Protein AF-0000000083628596 (afdb_homodimer)

Solvent-accessible surface area (backbone atoms only — not comparable to full-atom values): 8180 Å² total; per-residue (Å²): 128,84,69,84,72,79,68,70,51,38,61,58,27,46,53,51,16,51,52,28,46,76,68,72,32,33,68,65,14,30,52,26,14,51,48,16,26,70,67,34,77,81,44,42,64,26,27,50,46,32,18,54,23,30,41,72,69,66,38,51,69,60,13,53,52,35,39,50,53,23,51,51,48,53,52,51,57,72,71,98,124,86,65,86,70,79,67,71,52,39,61,58,29,46,53,51,16,50,52,27,45,77,68,71,33,31,68,64,12,30,52,25,15,51,49,16,25,70,66,35,77,81,43,43,63,26,28,50,47,34,18,53,24,30,42,74,70,66,38,52,67,61,13,52,53,36,38,50,52,21,50,51,48,53,51,52,56,72,72,99

Foldseek 3Di:
DPPPPPLPALVVLQVVLVVCVVVLNLVSSLVSLVVSCVSPVLQLVSLQSNLVSCVSVVNNVVSVVSNVVSVVSVVVVVVD/DPPPPPLPALVVLQVVLVVCVVVLNLVSSLVSLVVSCVSPVLQLVSLQSNLVSCVSVVNNVVSVVSNVVSVVSVVVVVVD

pLDDT: mean 89.49, std 17.4, range [25.56, 98.81]

Sequence (160 aa):
FIDGGTMVSPTVYARRCLSYLMNDMPQEALEDAMQAQVVSPEWPTAFYLQATCLFSLGMENDAQETLKDGTNIEAKKHKNFIDGGTMVSPTVYARRCLSYLMNDMPQEALEDAMQAQVVSPEWPTAFYLQATCLFSLGMENDAQETLKDGTNIEAKKHKN

Secondary structure (DSSP, 8-state):
---------HHHHHHHHHHHHHTT-HHHHHHHHHHHHHH-TT-HHHHHHHHHHHHHTT-HHHHHHHHHHHHHHHHHHHH-/---------HHHHHHHHHHHHHTT-HHHHHHHHHHHHHH-TT-HHHHHHHHHHHHHTT-HHHHHHHHHHHHHHHHHHHH-

Nearest PDB structures (foldseek):
  3vtx-assembly2_B  TM=9.089E-01  e=9.566E-03  Candidatus Magnetobacterium bavaricum
  3vty-assembly4_D  TM=8.975E-01  e=1.131E-02  Candidatus Magnetobacterium bavaricum
  3esk-assembly1_A  TM=9.505E-01  e=3.444E-02  Homo sapiens
  6vfj-assembly1_B  TM=9.048E-01  e=2.332E-02  synthetic construct
  5fzr-assembly1_B  TM=9.175E-01  e=3.849E-02  synthetic construct

Radius of gyration: 15.54 Å; Cα contacts (8 Å, |Δi|>4): 219; chains: 2; bounding box: 47×45×38 Å

InterPro domains:
  IPR011990 Tetratricopeptide-like helical domain superfamily [G3DSA:1.25.40.10] (7-80)
  IPR011990 Tetratricopeptide-like helical domain superfamily [SSF48452] (10-73)
  IPR045845 Serine/threonine-protein kinase BSK [PTHR45863] (1-79)
  IPR058209 Serine/threonine-protein kinase BSK1-like, TPR repeats [PF25575] (1-51)

Organism: NCBI:txid97028

Structure (mmCIF, N/CA/C/O backbone):
data_AF-0000000083628596-model_v1
#
loop_
_entity.id
_entity.type
_entity.pdbx_description
1 polymer 'Putative serine/threonine-protein kinase'
#
loop_
_atom_site.group_PDB
_atom_site.id
_atom_site.type_symbol
_atom_site.label_atom_id
_atom_site.label_alt_id
_atom_site.label_comp_id
_atom_site.label_asym_id
_atom_site.label_entity_id
_atom_site.label_seq_id
_atom_site.pdbx_PDB_ins_code
_atom_site.Cartn_x
_atom_site.Cartn_y
_atom_site.Cartn_z
_atom_site.occupancy
_atom_site.B_iso_or_equiv
_atom_site.auth_seq_id
_atom_site.auth_comp_id
_atom_site.auth_asym_id
_atom_site.auth_atom_id
_atom_site.pdbx_PDB_model_num
ATOM 1 N N . PHE A 1 1 ? 23.203 29.125 0.216 1 25.92 1 PHE A N 1
ATOM 2 C CA . PHE A 1 1 ? 22.625 28.859 -1.098 1 25.92 1 PHE A CA 1
ATOM 3 C C . PHE A 1 1 ? 22.266 27.375 -1.233 1 25.92 1 PHE A C 1
ATOM 5 O O . PHE A 1 1 ? 22.703 26.719 -2.178 1 25.92 1 PHE A O 1
ATOM 12 N N . ILE A 1 2 ? 22.484 26.484 -0.198 1 35.72 2 ILE A N 1
ATOM 13 C CA . ILE A 1 2 ? 22.453 25.031 -0.047 1 35.72 2 ILE A CA 1
ATOM 14 C C . ILE A 1 2 ? 21.359 24.438 -0.93 1 35.72 2 ILE A C 1
ATOM 16 O O . ILE A 1 2 ? 20.203 24.891 -0.874 1 35.72 2 ILE A O 1
ATOM 20 N N . ASP A 1 3 ? 21.453 24.328 -2.209 1 35.88 3 ASP A N 1
ATOM 21 C CA . ASP A 1 3 ? 20.719 24.094 -3.449 1 35.88 3 ASP A CA 1
ATOM 22 C C . ASP A 1 3 ? 19.547 23.125 -3.23 1 35.88 3 ASP A C 1
ATOM 24 O O . ASP A 1 3 ? 19.719 22.094 -2.586 1 35.88 3 ASP A O 1
ATOM 28 N N . GLY A 1 4 ? 18.312 23.359 -2.957 1 37.75 4 GLY A N 1
ATOM 29 C CA . GLY A 1 4 ? 17.141 22.938 -2.215 1 37.75 4 GLY A CA 1
ATOM 30 C C . GLY A 1 4 ? 16.797 21.469 -2.447 1 37.75 4 GLY A C 1
ATOM 31 O O . GLY A 1 4 ? 16.203 21.125 -3.469 1 37.75 4 GLY A O 1
ATOM 32 N N . GLY A 1 5 ? 17.625 20.312 -2.344 1 42.69 5 GLY A N 1
ATOM 33 C CA . GLY A 1 5 ? 17.906 18.922 -2.619 1 42.69 5 GLY A CA 1
ATOM 34 C C . GLY A 1 5 ? 16.656 18.062 -2.699 1 42.69 5 GLY A C 1
ATOM 35 O O . GLY A 1 5 ? 15.891 17.969 -1.736 1 42.69 5 GLY A O 1
ATOM 36 N N . THR A 1 6 ? 15.867 18 -3.756 1 51.66 6 THR A N 1
ATOM 37 C CA . THR A 1 6 ? 14.578 17.438 -4.105 1 51.66 6 THR A CA 1
ATOM 38 C C . THR A 1 6 ? 14.359 16.094 -3.398 1 51.66 6 THR A C 1
ATOM 40 O O . THR A 1 6 ? 14.961 15.086 -3.77 1 51.66 6 THR A O 1
ATOM 43 N N . MET A 1 7 ? 14.5 16.016 -2.129 1 64.31 7 MET A N 1
ATOM 44 C CA . MET A 1 7 ? 14.242 14.797 -1.363 1 64.31 7 MET A CA 1
ATOM 45 C C . MET A 1 7 ? 13.109 13.984 -1.99 1 64.31 7 MET A C 1
ATOM 47 O O . MET A 1 7 ? 12.039 14.523 -2.258 1 64.31 7 MET A O 1
ATOM 51 N N . VAL A 1 8 ? 13.586 12.992 -2.66 1 80.5 8 VAL A N 1
ATOM 52 C CA . VAL A 1 8 ? 12.648 12.078 -3.312 1 80.5 8 VAL A CA 1
ATOM 53 C C . VAL A 1 8 ? 11.516 11.727 -2.35 1 80.5 8 VAL A C 1
ATOM 55 O O . VAL A 1 8 ? 11.766 11.273 -1.229 1 80.5 8 VAL A O 1
ATOM 58 N N . SER A 1 9 ? 10.383 12.328 -2.627 1 90.69 9 SER A N 1
ATOM 59 C CA . SER A 1 9 ? 9.188 11.977 -1.858 1 90.69 9 SER A CA 1
ATOM 60 C C . SER A 1 9 ? 9.039 10.469 -1.729 1 90.69 9 SER A C 1
ATOM 62 O O . SER A 1 9 ? 9.359 9.719 -2.66 1 90.69 9 SER A O 1
ATOM 64 N N . PRO A 1 10 ? 8.695 10.008 -0.546 1 95.19 10 PRO A N 1
ATOM 65 C CA . PRO A 1 10 ? 8.469 8.57 -0.421 1 95.19 10 PRO A CA 1
ATOM 66 C C . PRO A 1 10 ? 7.449 8.039 -1.43 1 95.19 10 PRO A C 1
ATOM 68 O O . PRO A 1 10 ? 7.492 6.871 -1.808 1 95.19 10 PRO A O 1
ATOM 71 N N . THR A 1 11 ? 6.691 8.992 -1.912 1 94.62 11 THR A N 1
ATOM 72 C CA . THR A 1 11 ? 5.648 8.562 -2.838 1 94.62 11 THR A CA 1
ATOM 73 C C . THR A 1 11 ? 6.25 8.141 -4.176 1 94.62 11 THR A C 1
ATOM 75 O O . THR A 1 11 ? 5.676 7.32 -4.891 1 94.62 11 THR A O 1
ATOM 78 N N . VAL A 1 12 ? 7.301 8.656 -4.512 1 93.75 12 VAL A N 1
ATOM 79 C CA . VAL A 1 12 ? 7.977 8.266 -5.742 1 93.75 12 VAL A CA 1
ATOM 80 C C . VAL A 1 12 ? 8.43 6.812 -5.645 1 93.75 12 VAL A C 1
ATOM 82 O O . VAL A 1 12 ? 8.211 6.023 -6.562 1 93.75 12 VAL A O 1
ATOM 85 N N . TYR A 1 13 ? 9 6.473 -4.586 1 96.81 13 TYR A N 1
ATOM 86 C CA . TYR A 1 13 ? 9.422 5.094 -4.344 1 96.81 13 TYR A CA 1
ATOM 87 C C . TYR A 1 13 ? 8.211 4.168 -4.262 1 96.81 13 TYR A C 1
ATOM 89 O O . TYR A 1 13 ? 8.258 3.039 -4.758 1 96.81 13 TYR A O 1
ATOM 97 N N . ALA A 1 14 ? 7.129 4.648 -3.656 1 97.19 14 ALA A N 1
ATOM 98 C CA . ALA A 1 14 ? 5.922 3.84 -3.52 1 97.19 14 ALA A CA 1
ATOM 99 C C . ALA A 1 14 ? 5.332 3.496 -4.887 1 97.19 14 ALA A C 1
ATOM 101 O O . ALA A 1 14 ? 4.973 2.346 -5.141 1 97.19 14 ALA A O 1
ATOM 102 N N . ARG A 1 15 ? 5.246 4.449 -5.734 1 95.31 15 ARG A N 1
ATOM 103 C CA . ARG A 1 15 ? 4.68 4.227 -7.059 1 95.31 15 ARG A CA 1
ATOM 104 C C . ARG A 1 15 ? 5.551 3.27 -7.871 1 95.31 15 ARG A C 1
ATOM 106 O O . ARG A 1 15 ? 5.035 2.377 -8.547 1 95.31 15 ARG A O 1
ATOM 113 N N . ARG A 1 16 ? 6.785 3.49 -7.785 1 97 16 ARG A N 1
ATOM 114 C CA . ARG A 1 16 ? 7.672 2.594 -8.516 1 97 16 ARG A CA 1
ATOM 115 C C . ARG A 1 16 ? 7.645 1.189 -7.922 1 97 16 ARG A C 1
ATOM 117 O O . ARG A 1 16 ? 7.707 0.198 -8.648 1 97 16 ARG A O 1
ATOM 124 N N . CYS A 1 17 ? 7.59 1.042 -6.648 1 98.44 17 CYS A N 1
ATOM 125 C CA . CYS A 1 17 ? 7.41 -0.247 -5.992 1 98.44 17 CYS A CA 1
ATOM 126 C C . CYS A 1 17 ? 6.215 -0.994 -6.574 1 98.44 17 CYS A C 1
ATOM 128 O O . CYS A 1 17 ? 6.332 -2.156 -6.961 1 98.44 17 CYS A O 1
ATOM 130 N N . LEU A 1 18 ? 5.109 -0.327 -6.711 1 98.12 18 LEU A N 1
ATOM 131 C CA . LEU A 1 18 ? 3.883 -0.958 -7.188 1 98.12 18 LEU A CA 1
ATOM 132 C C . LEU A 1 18 ? 3.994 -1.321 -8.664 1 98.12 18 LEU A C 1
ATOM 134 O O . LEU A 1 18 ? 3.482 -2.357 -9.094 1 98.12 18 LEU A O 1
ATOM 138 N N . SER A 1 19 ? 4.641 -0.471 -9.383 1 97.06 19 SER A N 1
ATOM 139 C CA . SER A 1 19 ? 4.875 -0.81 -10.781 1 97.06 19 SER A CA 1
ATOM 140 C C . SER A 1 19 ? 5.688 -2.096 -10.906 1 97.06 19 SER A C 1
ATOM 142 O O . SER A 1 19 ? 5.363 -2.959 -11.727 1 97.06 19 SER A O 1
ATOM 144 N N . TYR A 1 20 ? 6.746 -2.262 -10.156 1 98.12 20 TYR A N 1
ATOM 145 C CA . TYR A 1 20 ? 7.539 -3.486 -10.148 1 98.12 20 TYR A CA 1
ATOM 146 C C . TYR A 1 20 ? 6.684 -4.688 -9.766 1 98.12 20 TYR A C 1
ATOM 148 O O . TYR A 1 20 ? 6.781 -5.75 -10.391 1 98.12 20 TYR A O 1
ATOM 156 N N . LEU A 1 21 ? 5.832 -4.523 -8.711 1 97.5 21 LEU A N 1
ATOM 157 C CA . LEU A 1 21 ? 4.953 -5.609 -8.289 1 97.5 21 LEU A CA 1
ATOM 158 C C . LEU A 1 21 ? 4.047 -6.051 -9.43 1 97.5 21 LEU A C 1
ATOM 160 O O . LEU A 1 21 ? 3.895 -7.25 -9.688 1 97.5 21 LEU A O 1
ATOM 164 N N . MET A 1 22 ? 3.506 -5.133 -10.133 1 95.38 22 MET A N 1
ATOM 165 C CA . MET A 1 22 ? 2.57 -5.43 -11.211 1 95.38 22 MET A CA 1
ATOM 166 C C . MET A 1 22 ? 3.285 -6.078 -12.391 1 95.38 22 MET A C 1
ATOM 168 O O . MET A 1 22 ? 2.648 -6.695 -13.242 1 95.38 22 MET A O 1
ATOM 172 N N . ASN A 1 23 ? 4.586 -5.895 -12.453 1 95.56 23 ASN A N 1
ATOM 173 C CA . ASN A 1 23 ? 5.387 -6.52 -13.5 1 95.56 23 ASN A CA 1
ATOM 174 C C . ASN A 1 23 ? 6.086 -7.777 -12.992 1 95.56 23 ASN A C 1
ATOM 176 O O . ASN A 1 23 ? 7.043 -8.25 -13.617 1 95.56 23 ASN A O 1
ATOM 180 N N . ASP A 1 24 ? 5.734 -8.18 -11.828 1 96.25 24 ASP A N 1
ATOM 181 C CA . ASP A 1 24 ? 6.219 -9.422 -11.234 1 96.25 24 ASP A CA 1
ATOM 182 C C . ASP A 1 24 ? 7.703 -9.328 -10.891 1 96.25 24 ASP A C 1
ATOM 184 O O . ASP A 1 24 ? 8.469 -10.25 -11.172 1 96.25 24 ASP A O 1
ATOM 188 N N . MET A 1 25 ? 8.094 -8.258 -10.492 1 98.06 25 MET A N 1
ATOM 189 C CA . MET A 1 25 ? 9.445 -7.988 -10.016 1 98.06 25 MET A CA 1
ATOM 190 C C . MET A 1 25 ? 9.445 -7.602 -8.547 1 98.06 25 MET A C 1
ATOM 192 O O . MET A 1 25 ? 9.852 -6.496 -8.188 1 98.06 25 MET A O 1
ATOM 196 N N . PRO A 1 26 ? 9.102 -8.5 -7.66 1 98.19 26 PRO A N 1
ATOM 197 C CA . PRO A 1 26 ? 8.883 -8.18 -6.25 1 98.19 26 PRO A CA 1
ATOM 198 C C . PRO A 1 26 ? 10.172 -7.84 -5.512 1 98.19 26 PRO A C 1
ATOM 200 O O . PRO A 1 26 ? 10.156 -7.086 -4.535 1 98.19 26 PRO A O 1
ATOM 203 N N . GLN A 1 27 ? 11.289 -8.312 -5.938 1 98.75 27 GLN A N 1
ATOM 204 C CA . GLN A 1 27 ? 12.539 -7.961 -5.277 1 98.75 27 GLN A CA 1
ATOM 205 C C . GLN A 1 27 ? 12.875 -6.484 -5.469 1 98.75 27 GLN A C 1
ATOM 207 O O . GLN A 1 27 ? 13.242 -5.797 -4.516 1 98.75 27 GLN A O 1
ATOM 212 N N . GLU A 1 28 ? 12.789 -6.031 -6.656 1 98.81 28 GLU A N 1
ATOM 213 C CA . GLU A 1 28 ? 12.977 -4.609 -6.926 1 98.81 28 GLU A CA 1
ATOM 214 C C . GLU A 1 28 ? 11.945 -3.764 -6.191 1 98.81 28 GLU A C 1
ATOM 216 O O . GLU A 1 28 ? 12.258 -2.689 -5.68 1 98.81 28 GLU A O 1
ATOM 221 N N . ALA A 1 29 ? 10.742 -4.277 -6.191 1 98.81 29 ALA A N 1
ATOM 222 C CA . ALA A 1 29 ? 9.68 -3.594 -5.473 1 98.81 29 ALA A CA 1
ATOM 223 C C . ALA A 1 29 ? 10.023 -3.432 -3.994 1 98.81 29 ALA A C 1
ATOM 225 O O . ALA A 1 29 ? 9.875 -2.348 -3.428 1 98.81 29 ALA A O 1
ATOM 226 N N . LEU A 1 30 ? 10.562 -4.484 -3.418 1 98.81 30 LEU A N 1
ATOM 227 C CA . LEU A 1 30 ? 10.938 -4.465 -2.008 1 98.81 30 LEU A CA 1
ATOM 228 C C . LEU A 1 30 ? 12.023 -3.422 -1.749 1 98.81 30 LEU A C 1
ATOM 230 O O . LEU A 1 30 ? 11.984 -2.719 -0.736 1 98.81 30 LEU A O 1
ATOM 234 N N . GLU A 1 31 ? 12.93 -3.32 -2.574 1 98.75 31 GLU A N 1
ATOM 235 C CA . GLU A 1 31 ? 13.984 -2.326 -2.438 1 98.75 31 GLU A CA 1
ATOM 236 C C . GLU A 1 31 ? 13.414 -0.911 -2.42 1 98.75 31 GLU A C 1
ATOM 238 O O . GLU A 1 31 ? 13.812 -0.084 -1.599 1 98.75 31 GLU A O 1
ATOM 243 N N . ASP A 1 32 ? 12.492 -0.642 -3.293 1 98.75 32 ASP A N 1
ATOM 244 C CA . ASP A 1 32 ? 11.867 0.676 -3.338 1 98.75 32 ASP A CA 1
ATOM 245 C C . ASP A 1 32 ? 11.039 0.938 -2.078 1 98.75 32 ASP A C 1
ATOM 247 O O . ASP A 1 32 ? 11.023 2.057 -1.562 1 98.75 32 ASP A O 1
ATOM 251 N N . ALA A 1 33 ? 10.32 -0.072 -1.604 1 98.69 33 ALA A N 1
ATOM 252 C CA . ALA A 1 33 ? 9.555 0.086 -0.369 1 98.69 33 ALA A CA 1
ATOM 253 C C . ALA A 1 33 ? 10.469 0.427 0.804 1 98.69 33 ALA A C 1
ATOM 255 O O . ALA A 1 33 ? 10.125 1.26 1.646 1 98.69 33 ALA A O 1
ATOM 256 N N . MET A 1 34 ? 11.609 -0.191 0.817 1 98.62 34 MET A N 1
ATOM 257 C CA . MET A 1 34 ? 12.586 0.087 1.869 1 98.62 34 MET A CA 1
ATOM 258 C C . MET A 1 34 ? 13.133 1.504 1.74 1 98.62 34 MET A C 1
ATOM 260 O O . MET A 1 34 ? 13.336 2.189 2.744 1 98.62 34 MET A O 1
ATOM 264 N N . GLN A 1 35 ? 13.359 1.923 0.546 1 98.19 35 GLN A N 1
ATOM 265 C CA . GLN A 1 35 ? 13.82 3.293 0.341 1 98.19 35 GLN A CA 1
ATOM 266 C C . GLN A 1 35 ? 12.773 4.301 0.803 1 98.19 35 GLN A C 1
ATOM 268 O O . GLN A 1 35 ? 13.109 5.34 1.372 1 98.19 35 GLN A O 1
ATOM 273 N N . ALA A 1 36 ? 11.484 4.039 0.516 1 97.94 36 ALA A N 1
ATOM 274 C CA . ALA A 1 36 ? 10.414 4.902 0.994 1 97.94 36 ALA A CA 1
ATOM 275 C C . ALA A 1 36 ? 10.461 5.055 2.512 1 97.94 36 ALA A C 1
ATOM 277 O O . ALA A 1 36 ? 10.266 6.148 3.041 1 97.94 36 ALA A O 1
ATOM 278 N N . GLN A 1 37 ? 10.766 3.953 3.203 1 97.62 37 GLN A N 1
ATOM 279 C CA . GLN A 1 37 ? 10.867 3.977 4.66 1 97.62 37 GLN A CA 1
ATOM 280 C C . GLN A 1 37 ? 12.047 4.836 5.113 1 97.62 37 GLN A C 1
ATOM 282 O O . GLN A 1 37 ? 11.961 5.527 6.129 1 97.62 37 GLN A O 1
ATOM 287 N N . VAL A 1 38 ? 13.125 4.703 4.402 1 97.19 38 VAL A N 1
ATOM 288 C CA . VAL A 1 38 ? 14.32 5.484 4.727 1 97.19 38 VAL A CA 1
ATOM 289 C C . VAL A 1 38 ? 14 6.977 4.625 1 97.19 38 VAL A C 1
ATOM 291 O O . VAL A 1 38 ? 14.383 7.758 5.496 1 97.19 38 VAL A O 1
ATOM 294 N N . VAL A 1 39 ? 13.281 7.34 3.611 1 95.75 39 VAL A N 1
ATOM 295 C CA . VAL A 1 39 ? 12.938 8.734 3.348 1 95.75 39 VAL A CA 1
ATOM 296 C C . VAL A 1 39 ? 11.938 9.219 4.391 1 95.75 39 VAL A C 1
ATOM 298 O O . VAL A 1 39 ? 11.992 10.375 4.824 1 95.75 39 VAL A O 1
ATOM 301 N N . SER A 1 40 ? 11.031 8.344 4.781 1 95.12 40 SER A N 1
ATOM 302 C CA . SER A 1 40 ? 10 8.672 5.766 1 95.12 40 SER A CA 1
ATOM 303 C C . SER A 1 40 ? 9.805 7.531 6.758 1 95.12 40 SER A C 1
ATOM 305 O O . SER A 1 40 ? 8.891 6.719 6.605 1 95.12 40 SER A O 1
ATOM 307 N N . PRO A 1 41 ? 10.539 7.539 7.801 1 95.06 41 PRO A N 1
ATOM 308 C CA . PRO A 1 41 ? 10.555 6.406 8.727 1 95.06 41 PRO A CA 1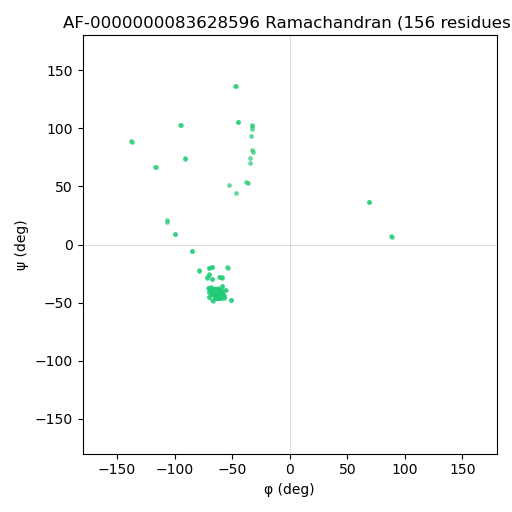
ATOM 309 C C . PRO A 1 41 ? 9.234 6.227 9.469 1 95.06 41 PRO A C 1
ATOM 311 O O . PRO A 1 41 ? 8.945 5.137 9.969 1 95.06 41 PRO A O 1
ATOM 314 N N . GLU A 1 42 ? 8.367 7.27 9.539 1 93.25 42 GLU A N 1
ATOM 315 C CA . GLU A 1 42 ? 7.109 7.168 10.266 1 93.25 42 GLU A CA 1
ATOM 316 C C . GLU A 1 42 ? 5.922 7.074 9.312 1 93.25 42 GLU A C 1
ATOM 318 O O . GLU A 1 42 ? 4.789 7.367 9.695 1 93.25 42 GLU A O 1
ATOM 323 N N . TRP A 1 43 ? 6.098 6.699 8.109 1 94.5 43 TRP A N 1
ATOM 324 C CA . TRP A 1 43 ? 5.047 6.531 7.109 1 94.5 43 TRP A CA 1
ATOM 325 C C . TRP A 1 43 ? 4.586 5.082 7.039 1 94.5 43 TRP A C 1
ATOM 327 O O . TRP A 1 43 ? 5.258 4.238 6.438 1 94.5 43 TRP A O 1
ATOM 337 N N . PRO A 1 44 ? 3.471 4.75 7.59 1 95.69 44 PRO A N 1
ATOM 338 C CA . PRO A 1 44 ? 3.037 3.352 7.664 1 95.69 44 PRO A CA 1
ATOM 339 C C . PRO A 1 44 ? 2.912 2.699 6.289 1 95.69 44 PRO A C 1
ATOM 341 O O . PRO A 1 44 ? 3.119 1.491 6.152 1 95.69 44 PRO A O 1
ATOM 344 N N . THR A 1 45 ? 2.629 3.512 5.316 1 96.62 45 THR A N 1
ATOM 345 C CA . THR A 1 45 ? 2.459 2.977 3.973 1 96.62 45 THR A CA 1
ATOM 346 C C . THR A 1 45 ? 3.725 2.26 3.512 1 96.62 45 THR A C 1
ATOM 348 O O . THR A 1 45 ? 3.652 1.256 2.799 1 96.62 45 THR A O 1
ATOM 351 N N . ALA A 1 46 ? 4.848 2.748 3.881 1 98.12 46 ALA A N 1
ATOM 352 C CA . ALA A 1 46 ? 6.094 2.078 3.518 1 98.12 46 ALA A CA 1
ATOM 353 C C . ALA A 1 46 ? 6.121 0.648 4.051 1 98.12 46 ALA A C 1
ATOM 355 O O . ALA A 1 46 ? 6.551 -0.271 3.348 1 98.12 46 ALA A O 1
ATOM 356 N N . PHE A 1 47 ? 5.66 0.409 5.207 1 97.94 47 PHE A N 1
ATOM 357 C CA . PHE A 1 47 ? 5.602 -0.919 5.805 1 97.94 47 PHE A CA 1
ATOM 358 C C . PHE A 1 47 ? 4.562 -1.785 5.105 1 97.94 47 PHE A C 1
ATOM 360 O O . PHE A 1 47 ? 4.785 -2.977 4.883 1 97.94 47 PHE A O 1
ATOM 367 N N . TYR A 1 48 ? 3.426 -1.149 4.789 1 97.75 48 TYR A N 1
ATOM 368 C CA . TYR A 1 48 ? 2.408 -1.887 4.047 1 97.75 48 TYR A CA 1
ATOM 369 C C . TYR A 1 48 ? 2.969 -2.42 2.734 1 97.75 48 TYR A C 1
ATOM 371 O O . TYR A 1 48 ? 2.748 -3.582 2.383 1 97.75 48 TYR A O 1
ATOM 379 N N . LEU A 1 49 ? 3.672 -1.587 2.035 1 98.5 49 LEU A N 1
ATOM 380 C CA . LEU A 1 49 ? 4.258 -1.975 0.755 1 98.5 49 LEU A CA 1
ATOM 381 C C . LEU A 1 49 ? 5.32 -3.051 0.947 1 98.5 49 LEU A C 1
ATOM 383 O O . LEU A 1 49 ? 5.383 -4.012 0.177 1 98.5 49 LEU A O 1
ATOM 387 N N . GLN A 1 50 ? 6.188 -2.904 1.95 1 98.69 50 GLN A N 1
ATOM 388 C CA . GLN A 1 50 ? 7.168 -3.947 2.236 1 98.69 50 GLN A CA 1
ATOM 389 C C . GLN A 1 50 ? 6.488 -5.285 2.506 1 98.69 50 GLN A C 1
ATOM 391 O O . GLN A 1 50 ? 6.918 -6.32 1.996 1 98.69 50 GLN A O 1
ATOM 396 N N . ALA A 1 51 ? 5.457 -5.23 3.285 1 98.5 51 ALA A N 1
ATOM 397 C CA . ALA A 1 51 ? 4.738 -6.461 3.607 1 98.5 51 ALA A CA 1
ATOM 398 C C . ALA A 1 51 ? 4.188 -7.121 2.346 1 98.5 51 ALA A C 1
ATOM 400 O O . ALA A 1 51 ? 4.285 -8.336 2.182 1 98.5 51 ALA A O 1
ATOM 401 N N . THR A 1 52 ? 3.629 -6.363 1.474 1 98.06 52 THR A N 1
ATOM 402 C CA . THR A 1 52 ? 3.086 -6.871 0.219 1 98.06 52 THR A CA 1
ATOM 403 C C . THR A 1 52 ? 4.184 -7.512 -0.625 1 98.06 52 THR A C 1
ATOM 405 O O . THR A 1 52 ? 3.99 -8.594 -1.188 1 98.06 52 THR A O 1
ATOM 408 N N . CYS A 1 53 ? 5.328 -6.887 -0.724 1 98.44 53 CYS A N 1
ATOM 409 C CA . CYS A 1 53 ? 6.441 -7.41 -1.503 1 98.44 53 CYS A CA 1
ATOM 410 C C . CYS A 1 53 ? 6.949 -8.719 -0.913 1 98.44 53 CYS A C 1
ATOM 412 O O . CYS A 1 53 ? 7.191 -9.688 -1.644 1 98.44 53 CYS A O 1
ATOM 414 N N . LEU A 1 54 ? 7.129 -8.766 0.354 1 98.5 54 LEU A N 1
ATOM 415 C CA . LEU A 1 54 ? 7.59 -9.969 1.039 1 98.5 54 LEU A CA 1
ATOM 416 C C . LEU A 1 54 ? 6.621 -11.125 0.814 1 98.5 54 LEU A C 1
ATOM 418 O O . LEU A 1 54 ? 7.047 -12.258 0.566 1 98.5 54 LEU A O 1
ATOM 422 N N . PHE A 1 55 ? 5.359 -10.852 0.841 1 97.56 55 PHE A N 1
ATOM 423 C CA . PHE A 1 55 ? 4.359 -11.883 0.565 1 97.56 55 PHE A CA 1
ATOM 424 C C . PHE A 1 55 ? 4.508 -12.414 -0.856 1 97.56 55 PHE A C 1
ATOM 426 O O . PHE A 1 55 ? 4.445 -13.625 -1.082 1 97.56 55 PHE A O 1
ATOM 433 N N . SER A 1 56 ? 4.652 -11.523 -1.752 1 96.38 56 SER A N 1
ATOM 434 C CA . SER A 1 56 ? 4.812 -11.906 -3.152 1 96.38 56 SER A CA 1
ATOM 435 C C . SER A 1 56 ? 6.055 -12.766 -3.357 1 96.38 56 SER A C 1
ATOM 437 O O . SER A 1 56 ? 6.113 -13.562 -4.293 1 96.38 56 SER A O 1
ATOM 439 N N . LEU A 1 57 ? 7.043 -12.57 -2.488 1 97.69 57 LEU A N 1
ATOM 440 C CA . LEU A 1 57 ? 8.281 -13.336 -2.557 1 97.69 57 LEU A CA 1
ATOM 441 C C . LEU A 1 57 ? 8.148 -14.664 -1.829 1 97.69 57 LEU A C 1
ATOM 443 O O . LEU A 1 57 ? 9.086 -15.461 -1.801 1 97.69 57 LEU A O 1
ATOM 447 N N . GLY A 1 58 ? 6.992 -14.836 -1.173 1 96.44 58 GLY A N 1
ATOM 448 C CA . GLY A 1 58 ? 6.758 -16.078 -0.452 1 96.44 58 GLY A CA 1
ATOM 449 C C . GLY A 1 58 ? 7.273 -16.047 0.975 1 96.44 58 GLY A C 1
ATOM 450 O O . GLY A 1 58 ? 7.309 -17.078 1.65 1 96.44 58 GLY A O 1
ATOM 451 N N . MET A 1 59 ? 7.695 -14.945 1.378 1 97.56 59 MET A N 1
ATOM 452 C CA . MET A 1 59 ? 8.188 -14.758 2.738 1 97.56 59 MET A CA 1
ATOM 453 C C . MET A 1 59 ? 7.066 -14.32 3.67 1 97.56 59 MET A C 1
ATOM 455 O O . MET A 1 59 ? 7.094 -13.211 4.207 1 97.56 59 MET A O 1
ATOM 459 N N . GLU A 1 60 ? 6.207 -15.164 4.035 1 96.31 60 GL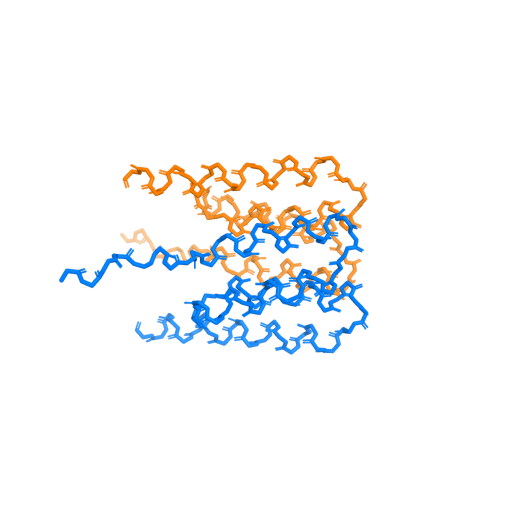U A N 1
ATOM 460 C CA . GLU A 1 60 ? 4.949 -14.867 4.715 1 96.31 60 GLU A CA 1
ATOM 461 C C . GLU A 1 60 ? 5.191 -14.391 6.145 1 96.31 60 GLU A C 1
ATOM 463 O O . GLU A 1 60 ? 4.574 -13.422 6.594 1 96.31 60 GLU A O 1
ATOM 468 N N . ASN A 1 61 ? 6.02 -15.023 6.867 1 97.31 61 ASN A N 1
ATOM 469 C CA . ASN A 1 61 ? 6.297 -14.617 8.242 1 97.31 61 ASN A CA 1
ATOM 470 C C . ASN A 1 61 ? 6.887 -13.211 8.305 1 97.31 61 ASN A C 1
ATOM 472 O O . ASN A 1 61 ? 6.477 -12.398 9.133 1 97.31 61 ASN A O 1
ATOM 476 N N . ASP A 1 62 ? 7.812 -12.977 7.473 1 98.38 62 ASP A N 1
ATOM 477 C CA . ASP A 1 62 ? 8.414 -11.648 7.414 1 98.38 62 ASP A CA 1
ATOM 478 C C . ASP A 1 62 ? 7.379 -10.594 7.047 1 98.38 62 ASP A C 1
ATOM 480 O O . ASP A 1 62 ? 7.414 -9.477 7.566 1 98.38 62 ASP A O 1
ATOM 484 N N . ALA A 1 63 ? 6.527 -10.93 6.141 1 98.12 63 ALA A N 1
ATOM 485 C CA . ALA A 1 63 ? 5.457 -10.016 5.742 1 98.12 63 ALA A CA 1
ATOM 486 C C . ALA A 1 63 ? 4.578 -9.648 6.934 1 98.12 63 ALA A C 1
ATOM 488 O O . ALA A 1 63 ? 4.273 -8.477 7.148 1 98.12 63 ALA A O 1
ATOM 489 N N . GLN A 1 64 ? 4.227 -10.656 7.703 1 96.94 64 GLN A N 1
ATOM 490 C CA . GLN A 1 64 ? 3.383 -10.43 8.875 1 96.94 64 GLN A CA 1
ATOM 491 C C . GLN A 1 64 ? 4.098 -9.562 9.906 1 96.94 64 GLN A C 1
ATOM 493 O O . GLN A 1 64 ? 3.492 -8.68 10.508 1 96.94 64 GLN A O 1
ATOM 498 N N . GLU A 1 65 ? 5.316 -9.852 10.117 1 97.69 65 GLU A N 1
ATOM 499 C CA . GLU A 1 65 ? 6.094 -9.07 11.078 1 97.69 65 GLU A CA 1
ATOM 500 C C . GLU A 1 65 ? 6.207 -7.613 10.633 1 97.69 65 GLU A C 1
ATOM 502 O O . GLU A 1 65 ? 6.074 -6.699 11.445 1 97.69 65 GLU A O 1
ATOM 507 N N . THR A 1 66 ? 6.453 -7.441 9.375 1 97.88 66 THR A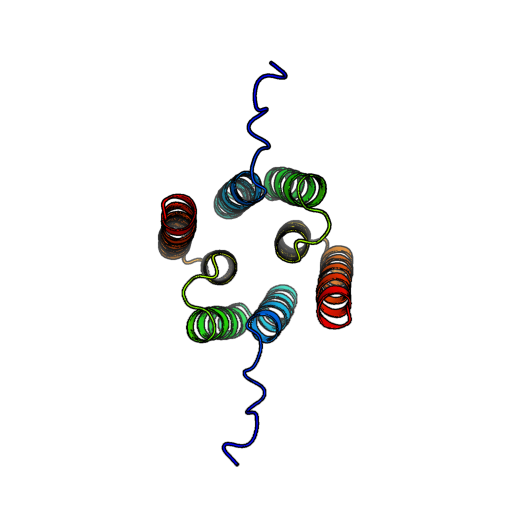 N 1
ATOM 508 C CA . THR A 1 66 ? 6.555 -6.094 8.82 1 97.88 66 THR A CA 1
ATOM 509 C C . THR A 1 66 ? 5.234 -5.344 8.984 1 97.88 66 THR A C 1
ATOM 511 O O . THR A 1 66 ? 5.227 -4.152 9.305 1 97.88 66 THR A O 1
ATOM 514 N N . LEU A 1 67 ? 4.156 -5.988 8.773 1 96.56 67 LEU A N 1
ATOM 515 C CA . LEU A 1 67 ? 2.842 -5.383 8.961 1 96.56 67 LEU A CA 1
ATOM 516 C C . LEU A 1 67 ? 2.635 -4.969 10.414 1 96.56 67 LEU A C 1
ATOM 518 O O . LEU A 1 67 ? 2.084 -3.9 10.688 1 96.56 67 LEU A O 1
ATOM 522 N N . LYS A 1 68 ? 3.051 -5.711 11.305 1 95.56 68 LYS A N 1
ATOM 523 C CA . LYS A 1 68 ? 2.973 -5.371 12.719 1 95.56 68 LYS A CA 1
ATOM 524 C C . LYS A 1 68 ? 3.775 -4.109 13.031 1 95.56 68 LYS A C 1
ATOM 526 O O . LYS A 1 68 ? 3.322 -3.248 13.781 1 95.56 68 LYS A O 1
ATOM 531 N N . ASP A 1 69 ? 4.941 -4.02 12.477 1 95.38 69 ASP A N 1
ATOM 532 C CA . ASP A 1 69 ? 5.766 -2.828 12.648 1 95.38 69 ASP A CA 1
ATOM 533 C C . ASP A 1 69 ? 5.027 -1.578 12.172 1 95.38 69 ASP A C 1
ATOM 535 O O . ASP A 1 69 ? 5.066 -0.538 12.828 1 95.38 69 ASP A O 1
ATOM 539 N N . GLY A 1 70 ? 4.383 -1.699 11.008 1 94.5 70 GLY A N 1
ATOM 540 C CA . GLY A 1 70 ? 3.602 -0.588 10.492 1 94.5 70 GLY A CA 1
ATOM 541 C C . GLY A 1 70 ? 2.473 -0.17 11.414 1 94.5 70 GLY A C 1
ATOM 542 O O . GLY A 1 70 ? 2.219 1.022 11.594 1 94.5 70 GLY A O 1
ATOM 543 N N . THR A 1 71 ? 1.871 -1.139 11.977 1 91.81 71 THR A N 1
ATOM 544 C CA . THR A 1 71 ? 0.781 -0.876 12.914 1 91.81 71 THR A CA 1
ATOM 545 C C . THR A 1 71 ? 1.295 -0.157 14.156 1 91.81 71 THR A C 1
ATOM 547 O O . THR A 1 71 ? 0.619 0.721 14.695 1 91.81 71 THR A O 1
ATOM 550 N N . ASN A 1 72 ? 2.398 -0.52 14.57 1 92 72 ASN A N 1
ATOM 551 C CA . ASN A 1 72 ? 3.01 0.1 15.742 1 92 72 ASN A CA 1
ATOM 552 C C . ASN A 1 72 ? 3.332 1.571 15.5 1 92 72 ASN A C 1
ATOM 554 O O . ASN A 1 72 ? 3.176 2.404 16.391 1 92 72 ASN A O 1
ATOM 558 N N . ILE A 1 73 ? 3.768 1.879 14.336 1 90.06 73 ILE A N 1
ATOM 559 C CA . ILE A 1 73 ? 4.09 3.256 13.977 1 90.06 73 ILE A CA 1
ATOM 560 C C . I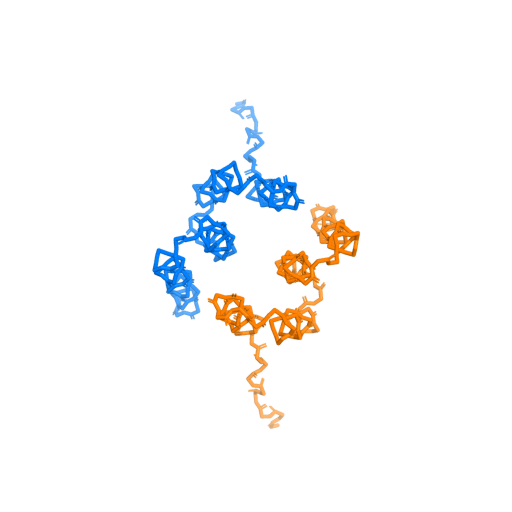LE A 1 73 ? 2.822 4.105 14 1 90.06 73 ILE A C 1
ATOM 562 O O . ILE A 1 73 ? 2.84 5.242 14.477 1 90.06 73 ILE A O 1
ATOM 566 N N . GLU A 1 74 ? 1.765 3.594 13.477 1 85.62 74 GLU A N 1
ATOM 567 C CA . GLU A 1 74 ? 0.48 4.289 13.484 1 85.62 74 GLU A CA 1
ATOM 568 C C . GLU A 1 74 ? 0.012 4.578 14.906 1 85.62 74 GLU A C 1
ATOM 570 O O . GLU A 1 74 ? -0.529 5.652 15.18 1 85.62 74 GLU A O 1
ATOM 575 N N . ALA A 1 75 ? 0.13 3.582 15.711 1 82.75 75 ALA A N 1
ATOM 576 C CA . ALA A 1 75 ? -0.308 3.705 17.094 1 82.75 75 ALA A CA 1
ATOM 577 C C . ALA A 1 75 ? 0.493 4.777 17.828 1 82.75 75 ALA A C 1
ATOM 579 O O . ALA A 1 75 ? -0.053 5.512 18.656 1 82.75 75 ALA A O 1
ATOM 580 N N . LYS A 1 76 ? 1.662 4.82 17.547 1 79.31 76 LYS A N 1
ATOM 581 C CA . LYS A 1 76 ? 2.525 5.801 18.203 1 79.31 76 LYS A CA 1
ATOM 582 C C . LYS A 1 76 ? 2.158 7.219 17.781 1 79.31 76 LYS A C 1
ATOM 584 O O . LYS A 1 76 ? 2.215 8.148 18.578 1 79.31 76 LYS A O 1
ATOM 589 N N . LYS A 1 77 ? 1.81 7.387 16.594 1 72.38 77 LYS A N 1
ATOM 590 C CA . LYS A 1 77 ? 1.434 8.711 16.109 1 72.38 77 LYS A CA 1
ATOM 591 C C . LYS A 1 77 ? 0.137 9.188 16.75 1 72.38 77 LYS A C 1
ATOM 593 O O . LYS A 1 77 ? -0.02 10.375 17.047 1 72.38 77 LYS A O 1
ATOM 598 N N . HIS A 1 78 ? -0.788 8.336 16.859 1 64.25 78 HIS A N 1
ATOM 599 C CA . HIS A 1 78 ? -2.049 8.719 17.5 1 64.25 78 HIS A CA 1
ATOM 600 C C . HIS A 1 78 ? -1.862 8.984 18.984 1 64.25 78 HIS A C 1
ATOM 602 O O . HIS A 1 78 ? -2.568 9.812 19.562 1 64.25 78 HIS A O 1
ATOM 608 N N . LYS A 1 79 ? -0.945 8.344 19.547 1 62.88 79 LYS A N 1
ATOM 609 C CA . LYS A 1 79 ? -0.75 8.539 20.984 1 62.88 79 LYS A CA 1
ATOM 610 C C . LYS A 1 79 ? 0.005 9.836 21.266 1 62.88 79 LYS A C 1
ATOM 612 O O . LYS A 1 79 ? -0.168 10.445 22.328 1 62.88 79 LYS A O 1
ATOM 617 N N . ASN A 1 80 ? 0.735 10.352 20.312 1 45.69 80 ASN A N 1
ATOM 618 C CA . ASN A 1 80 ? 1.433 11.594 20.656 1 45.69 80 ASN A CA 1
ATOM 619 C C . ASN A 1 80 ? 0.572 12.82 20.359 1 45.69 80 ASN A C 1
ATOM 621 O O . ASN A 1 80 ? -0.138 12.859 19.344 1 45.69 80 ASN A O 1
ATOM 625 N N . PHE B 1 1 ? -25.016 17.234 21.109 1 25.56 1 PHE B N 1
ATOM 626 C CA . PHE B 1 1 ? -24.547 15.977 21.688 1 25.56 1 PHE B CA 1
ATOM 627 C C . PHE B 1 1 ? -23.969 15.0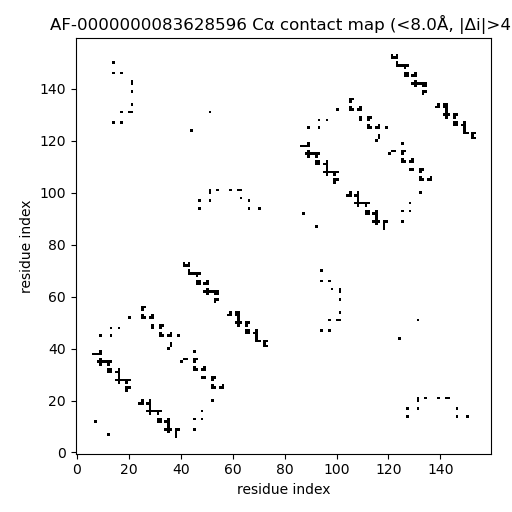78 20.594 1 25.56 1 PHE B C 1
ATOM 629 O O . PHE B 1 1 ? -23.938 13.852 20.75 1 25.56 1 PHE B O 1
ATOM 636 N N . ILE B 1 2 ? -24 15.414 19.25 1 35.75 2 ILE B N 1
ATOM 637 C CA . ILE B 1 2 ? -23.672 14.625 18.062 1 35.75 2 ILE B CA 1
ATOM 638 C C . ILE B 1 2 ? -22.516 13.688 18.391 1 35.75 2 ILE B C 1
ATOM 640 O O . ILE B 1 2 ? -21.453 14.125 18.844 1 35.75 2 ILE B O 1
ATOM 644 N N . ASP B 1 3 ? -22.641 12.68 19.172 1 35.41 3 ASP B N 1
ATOM 645 C CA . ASP B 1 3 ? -21.891 11.672 19.906 1 35.41 3 ASP B CA 1
ATOM 646 C C . ASP B 1 3 ? -20.609 11.289 19.156 1 35.41 3 ASP B C 1
ATOM 648 O O . ASP B 1 3 ? -20.625 11.172 17.938 1 35.41 3 ASP B O 1
ATOM 652 N N . GLY B 1 4 ? -19.438 11.688 19.359 1 37.19 4 GLY B N 1
ATOM 653 C CA . GLY B 1 4 ? -18.156 11.93 18.703 1 37.19 4 GLY B CA 1
ATOM 654 C C . GLY B 1 4 ? -17.719 10.781 17.812 1 37.19 4 GLY B C 1
ATOM 655 O O . GLY B 1 4 ? -17.125 9.805 18.281 1 37.19 4 GLY B O 1
ATOM 656 N N . GLY B 1 5 ? -18.469 9.992 16.859 1 43.06 5 GLY B N 1
ATOM 657 C CA . GLY B 1 5 ? -18.672 8.836 16 1 43.06 5 GLY B CA 1
ATOM 658 C C . GLY B 1 5 ? -17.375 8.289 15.43 1 43.06 5 GLY B C 1
ATOM 659 O O . GLY B 1 5 ? -16.641 9.008 14.742 1 43.06 5 GLY B O 1
ATOM 660 N N . THR B 1 6 ? -16.578 7.496 16.094 1 51.84 6 THR B N 1
ATOM 661 C CA . THR B 1 6 ? -15.227 6.961 15.93 1 51.84 6 THR B CA 1
ATOM 662 C C . THR B 1 6 ? -14.961 6.645 14.461 1 51.84 6 THR B C 1
ATOM 664 O O . THR B 1 6 ? -15.492 5.672 13.922 1 51.84 6 THR B O 1
ATOM 667 N N . MET B 1 7 ? -15.141 7.539 13.562 1 64.94 7 MET B N 1
ATOM 668 C CA . MET B 1 7 ? -14.844 7.348 12.141 1 64.94 7 MET B CA 1
ATOM 669 C C . MET B 1 7 ? -13.641 6.426 11.953 1 64.94 7 MET B C 1
ATOM 671 O O . MET B 1 7 ? -12.594 6.629 12.57 1 64.94 7 MET B O 1
ATOM 675 N N . VAL B 1 8 ? -14.016 5.246 11.609 1 80.75 8 VAL B N 1
ATOM 676 C CA . VAL B 1 8 ? -13.008 4.23 11.352 1 80.75 8 VAL B CA 1
ATOM 677 C C . VAL B 1 8 ? -11.883 4.816 10.492 1 80.75 8 VAL B C 1
ATOM 679 O O . VAL B 1 8 ? -12.141 5.387 9.43 1 80.75 8 VAL B O 1
ATOM 682 N N . SER B 1 9 ? -10.789 5.047 11.164 1 90.81 9 SER B N 1
ATOM 683 C CA . SER B 1 9 ? -9.609 5.488 10.43 1 90.81 9 SER B CA 1
ATOM 684 C C . SER B 1 9 ? -9.367 4.629 9.195 1 90.81 9 SER B C 1
ATOM 686 O O . SER B 1 9 ? -9.602 3.422 9.219 1 90.81 9 SER B O 1
ATOM 688 N N . PRO B 1 10 ? -9.039 5.258 8.086 1 95.19 10 PRO B N 1
ATOM 689 C CA . PRO B 1 10 ? -8.719 4.445 6.914 1 95.19 10 PRO B CA 1
ATOM 690 C C . PRO B 1 10 ? -7.637 3.404 7.191 1 95.19 10 PRO B C 1
ATOM 692 O O . PRO B 1 10 ? -7.594 2.361 6.535 1 95.19 10 PRO B O 1
ATOM 695 N N . THR B 1 11 ? -6.926 3.697 8.25 1 94.62 11 THR B N 1
ATOM 696 C CA . THR B 1 11 ? -5.828 2.785 8.555 1 94.62 11 THR B CA 1
ATOM 697 C C . THR B 1 11 ? -6.359 1.451 9.07 1 94.62 11 THR B C 1
ATOM 699 O O . THR B 1 11 ? -5.711 0.415 8.914 1 94.62 11 THR B O 1
ATOM 702 N N . VAL B 1 12 ? -7.43 1.454 9.656 1 93.69 12 VAL B N 1
ATOM 703 C CA . VAL B 1 12 ? -8.039 0.215 10.125 1 93.69 12 VAL B CA 1
ATOM 704 C C . VAL B 1 12 ? -8.398 -0.67 8.938 1 93.69 12 VAL B C 1
ATOM 706 O O . VAL B 1 12 ? -8.102 -1.866 8.93 1 93.69 12 VAL B O 1
ATOM 709 N N . TYR B 1 13 ? -8.977 -0.125 7.973 1 96.81 13 TYR B N 1
ATOM 710 C CA . TYR B 1 13 ? -9.305 -0.854 6.754 1 96.81 13 TYR B CA 1
ATOM 711 C C . TYR B 1 13 ? -8.047 -1.305 6.027 1 96.81 13 TYR B C 1
ATOM 713 O O . TYR B 1 13 ? -7.992 -2.41 5.484 1 96.81 13 TYR B O 1
ATOM 721 N N . ALA B 1 14 ? -7.016 -0.455 6.035 1 97.25 14 ALA B N 1
ATOM 722 C CA . ALA B 1 14 ? -5.758 -0.788 5.367 1 97.25 14 ALA B CA 1
ATOM 723 C C . ALA B 1 14 ? -5.105 -2.012 6.004 1 97.25 14 ALA B C 1
ATOM 725 O O . ALA B 1 14 ? -4.66 -2.922 5.301 1 97.25 14 ALA B O 1
ATOM 726 N N . ARG B 1 15 ? -5.055 -2.033 7.289 1 95.31 15 ARG B N 1
ATOM 727 C CA . ARG B 1 15 ? -4.434 -3.152 7.988 1 95.31 15 ARG B CA 1
ATOM 728 C C . ARG B 1 15 ? -5.211 -4.445 7.754 1 95.31 15 ARG B C 1
ATOM 730 O O . ARG B 1 15 ? -4.613 -5.496 7.52 1 95.31 15 ARG B O 1
ATOM 737 N N . ARG B 1 16 ? -6.461 -4.324 7.836 1 97 16 ARG B N 1
ATOM 738 C CA . ARG B 1 16 ? -7.262 -5.52 7.59 1 97 16 ARG B CA 1
ATOM 739 C C . ARG B 1 16 ? -7.156 -5.961 6.133 1 97 16 ARG B C 1
ATOM 741 O O . ARG B 1 16 ? -7.125 -7.16 5.844 1 97 16 ARG B O 1
ATOM 748 N N . CYS B 1 17 ? -7.129 -5.078 5.195 1 98.5 17 CYS B N 1
ATOM 749 C CA . CYS B 1 17 ? -6.879 -5.387 3.791 1 98.5 17 CYS B CA 1
ATOM 750 C C . CYS B 1 17 ? -5.617 -6.23 3.635 1 98.5 17 CYS B C 1
ATOM 752 O O . CYS B 1 17 ? -5.645 -7.277 2.988 1 98.5 17 CYS B O 1
ATOM 754 N N . LEU B 1 18 ? -4.562 -5.844 4.262 1 98.19 18 LEU B N 1
ATOM 755 C CA . LEU B 1 18 ? -3.279 -6.527 4.129 1 98.19 18 LEU B CA 1
ATOM 756 C C . LEU B 1 18 ? -3.32 -7.895 4.797 1 98.19 18 LEU B C 1
ATOM 758 O O . LEU B 1 18 ? -2.725 -8.852 4.297 1 98.19 18 LEU B O 1
ATOM 762 N N . SER B 1 19 ? -3.998 -7.938 5.902 1 97.06 19 SER B N 1
ATOM 763 C CA . SER B 1 19 ? -4.164 -9.242 6.539 1 97.06 19 SER B CA 1
ATOM 764 C C . SER B 1 19 ? -4.879 -10.219 5.609 1 97.06 19 SER B C 1
ATOM 766 O O . SER B 1 19 ? -4.473 -11.375 5.484 1 97.06 19 SER B O 1
ATOM 768 N N . TYR B 1 20 ? -5.957 -9.82 4.957 1 98.19 20 TYR B N 1
ATOM 769 C CA . TYR B 1 20 ? -6.66 -10.656 3.99 1 98.19 20 TYR B CA 1
ATOM 770 C C . TYR B 1 20 ? -5.738 -11.07 2.854 1 98.19 20 TYR B C 1
ATOM 772 O O . TYR B 1 20 ? -5.742 -12.234 2.439 1 98.19 20 TYR B O 1
ATOM 780 N N . LEU B 1 21 ? -4.926 -10.109 2.328 1 97.56 21 LEU B N 1
ATOM 781 C CA . LEU B 1 21 ? -3.99 -10.422 1.254 1 97.56 21 LEU B CA 1
ATOM 782 C C . LEU B 1 21 ? -3.02 -11.516 1.686 1 97.56 21 LEU B C 1
ATOM 784 O O . LEU B 1 21 ? -2.783 -12.469 0.941 1 97.56 21 LEU B O 1
ATOM 788 N N . MET B 1 22 ? -2.52 -11.422 2.863 1 95.5 22 MET B N 1
ATOM 789 C CA . MET B 1 22 ? -1.529 -12.367 3.363 1 95.5 22 MET B CA 1
ATOM 790 C C . MET B 1 22 ? -2.162 -13.734 3.609 1 95.5 22 MET B C 1
ATOM 792 O O . MET B 1 22 ? -1.457 -14.742 3.711 1 95.5 22 MET B O 1
ATOM 796 N N . ASN B 1 23 ? -3.479 -13.758 3.744 1 95.69 23 ASN B N 1
ATOM 797 C CA . ASN B 1 23 ? -4.203 -15.016 3.918 1 95.69 23 ASN B CA 1
ATOM 798 C C . ASN B 1 23 ? -4.828 -15.484 2.607 1 95.69 23 ASN B C 1
ATOM 800 O O . ASN B 1 23 ? -5.727 -16.328 2.611 1 95.69 23 ASN B O 1
ATOM 804 N N . ASP B 1 24 ? -4.48 -14.828 1.555 1 96.31 24 ASP B N 1
ATOM 805 C CA . ASP B 1 24 ? -4.895 -15.203 0.206 1 96.31 24 ASP B CA 1
ATOM 806 C C . ASP B 1 24 ? -6.395 -14.984 0.01 1 96.31 24 ASP B C 1
ATOM 808 O O . ASP B 1 24 ? -7.086 -15.836 -0.542 1 96.31 24 ASP B O 1
ATOM 812 N N . MET B 1 25 ? -6.871 -14.008 0.561 1 98.06 25 MET B N 1
ATOM 813 C CA . MET B 1 25 ? -8.258 -13.57 0.417 1 98.06 25 MET B CA 1
ATOM 814 C C . MET B 1 25 ? -8.328 -12.195 -0.237 1 98.06 25 MET B C 1
ATOM 816 O O . MET B 1 25 ? -8.828 -11.242 0.364 1 98.06 25 MET B O 1
ATOM 820 N N . PRO B 1 26 ? -7.949 -12.078 -1.479 1 98.19 26 PRO B N 1
ATOM 821 C CA . PRO B 1 26 ? -7.797 -10.773 -2.135 1 98.19 26 PRO B CA 1
ATOM 822 C C . PRO B 1 26 ? -9.133 -10.086 -2.393 1 98.19 26 PRO B C 1
ATOM 824 O O . PRO B 1 26 ? -9.195 -8.852 -2.445 1 98.19 26 PRO B O 1
ATOM 827 N N . GLN B 1 27 ? -10.195 -10.789 -2.521 1 98.75 27 GLN B N 1
ATOM 828 C CA . GLN B 1 27 ? -11.492 -10.148 -2.721 1 98.75 27 GLN B CA 1
ATOM 829 C C . GLN B 1 27 ? -11.914 -9.367 -1.478 1 98.75 27 GLN B C 1
ATOM 831 O O . GLN B 1 27 ? -12.367 -8.227 -1.577 1 98.75 27 GLN B O 1
ATOM 836 N N . GLU B 1 28 ? -11.828 -9.992 -0.365 1 98.81 28 GLU B N 1
ATOM 837 C CA . GLU B 1 28 ? -12.109 -9.297 0.889 1 98.81 28 GLU B CA 1
ATOM 838 C C . GLU B 1 28 ? -11.156 -8.125 1.094 1 98.81 28 GLU B C 1
ATOM 840 O O . GLU B 1 28 ? -11.57 -7.062 1.574 1 98.81 28 GLU B O 1
ATOM 845 N N . ALA B 1 29 ? -9.93 -8.359 0.734 1 98.81 29 ALA B N 1
ATOM 846 C CA . ALA B 1 29 ? -8.938 -7.293 0.827 1 98.81 29 ALA B CA 1
ATOM 847 C C . ALA B 1 29 ? -9.344 -6.082 -0.011 1 98.81 29 ALA B C 1
ATOM 849 O O . ALA B 1 29 ? -9.281 -4.945 0.458 1 98.81 29 ALA B O 1
ATOM 850 N N . LEU B 1 30 ? -9.828 -6.367 -1.197 1 98.81 30 LEU B N 1
ATOM 851 C CA . LEU B 1 30 ? -10.25 -5.301 -2.1 1 98.81 30 LEU B CA 1
ATOM 852 C C . LEU B 1 30 ? -11.406 -4.508 -1.503 1 98.81 30 LEU B C 1
ATOM 854 O O . LEU B 1 30 ? -11.445 -3.281 -1.615 1 98.81 30 LEU B O 1
ATOM 858 N N . GLU B 1 31 ? -12.289 -5.137 -0.927 1 98.75 31 GLU B N 1
ATOM 859 C CA . GLU B 1 31 ? -13.414 -4.465 -0.286 1 98.75 31 GLU B CA 1
ATOM 860 C C . GLU B 1 31 ? -12.945 -3.506 0.802 1 98.75 31 GLU B C 1
ATOM 862 O O . GLU B 1 31 ? -13.422 -2.375 0.893 1 98.75 31 GLU B O 1
ATOM 867 N N . ASP B 1 32 ? -12.008 -3.93 1.598 1 98.75 32 ASP B N 1
ATOM 868 C CA . ASP B 1 32 ? -11.477 -3.076 2.654 1 98.75 32 ASP B CA 1
ATOM 869 C C . ASP B 1 32 ? -10.711 -1.891 2.07 1 98.75 32 ASP B C 1
ATOM 871 O O . ASP B 1 32 ? -10.789 -0.777 2.596 1 98.75 32 ASP B O 1
ATOM 875 N N . ALA B 1 33 ? -9.938 -2.139 1.017 1 98.75 33 ALA B N 1
ATOM 876 C CA . ALA B 1 33 ? -9.219 -1.042 0.366 1 98.75 33 ALA B CA 1
ATOM 877 C C . ALA B 1 33 ? -10.195 0.01 -0.156 1 98.75 33 ALA B C 1
ATOM 879 O O . ALA B 1 33 ? -9.938 1.212 -0.051 1 98.75 33 ALA B O 1
ATOM 880 N N . MET B 1 34 ? -11.289 -0.444 -0.684 1 98.62 34 MET B N 1
ATOM 881 C CA . MET B 1 34 ? -12.312 0.472 -1.181 1 98.62 34 MET B CA 1
ATOM 882 C C . MET B 1 34 ? -12.961 1.243 -0.033 1 98.62 34 MET B C 1
ATOM 884 O O . MET B 1 34 ? -13.242 2.436 -0.162 1 98.62 34 MET B O 1
ATOM 888 N N . GLN B 1 35 ? -13.18 0.575 1.063 1 98.25 35 GLN B N 1
ATOM 889 C CA . GLN B 1 35 ? -13.727 1.266 2.229 1 98.25 35 GLN B CA 1
ATOM 890 C C . GLN B 1 35 ? -12.766 2.334 2.734 1 98.25 35 GLN B C 1
ATOM 892 O O . GLN B 1 35 ? -13.188 3.412 3.154 1 98.25 35 GLN B O 1
ATOM 897 N N . ALA B 1 36 ? -11.445 2.041 2.758 1 97.94 36 ALA B N 1
ATOM 898 C CA . ALA B 1 36 ? -10.453 3.035 3.146 1 97.94 36 ALA B CA 1
ATOM 899 C C . ALA B 1 36 ? -10.562 4.289 2.281 1 97.94 36 ALA B C 1
ATOM 901 O O . ALA B 1 36 ? -10.453 5.41 2.787 1 97.94 36 ALA B O 1
ATOM 902 N N . GLN B 1 37 ? -10.812 4.09 0.987 1 97.69 37 GLN B N 1
ATOM 903 C CA . GLN B 1 37 ? -10.961 5.211 0.065 1 97.69 37 GLN B CA 1
ATOM 904 C C . GLN B 1 37 ? -12.211 6.027 0.391 1 97.69 37 GLN B C 1
ATOM 906 O O . GLN B 1 37 ? -12.203 7.254 0.273 1 97.69 37 GLN B O 1
ATOM 911 N N . VAL B 1 38 ? -13.258 5.324 0.707 1 97.25 38 VAL B N 1
ATOM 912 C CA . VAL B 1 38 ? -14.508 5.992 1.06 1 97.25 38 VAL B CA 1
ATOM 913 C C . VAL B 1 38 ? -14.289 6.895 2.273 1 97.25 38 VAL B C 1
ATOM 915 O O . VAL B 1 38 ? -14.75 8.039 2.299 1 97.25 38 VAL B O 1
ATOM 918 N N . VAL B 1 39 ? -13.562 6.402 3.234 1 95.75 39 VAL B N 1
ATOM 919 C CA . VAL B 1 39 ? -13.305 7.121 4.477 1 95.75 39 VAL B CA 1
ATOM 920 C C . VAL B 1 39 ? -12.375 8.297 4.211 1 95.75 39 VAL B C 1
ATOM 922 O O . VAL B 1 39 ? -12.523 9.367 4.805 1 95.75 39 VAL B O 1
ATOM 925 N N . SER B 1 40 ? -11.414 8.094 3.326 1 95.25 40 SER B N 1
ATOM 926 C CA . SER B 1 40 ? -10.445 9.125 2.971 1 95.25 40 SER B CA 1
ATOM 927 C C . 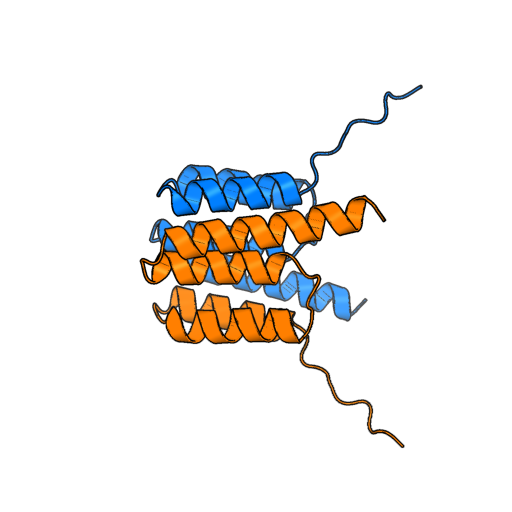SER B 1 40 ? -10.203 9.164 1.465 1 95.25 40 SER B C 1
ATOM 929 O O . SER B 1 40 ? -9.234 8.586 0.972 1 95.25 40 SER B O 1
ATOM 931 N N . PRO B 1 41 ? -10.969 9.906 0.769 1 95.12 41 PRO B N 1
ATOM 932 C CA . PRO B 1 41 ? -10.938 9.883 -0.695 1 95.12 41 PRO B CA 1
ATOM 933 C C . PRO B 1 41 ? -9.633 10.43 -1.267 1 95.12 41 PRO B C 1
ATOM 935 O O . PRO B 1 41 ? -9.289 10.141 -2.416 1 95.12 41 PRO B O 1
ATOM 938 N N . GLU B 1 42 ? -8.844 11.211 -0.492 1 93.31 42 GLU B N 1
ATOM 939 C CA . GLU B 1 42 ? -7.605 11.797 -1.001 1 93.31 42 GLU B CA 1
ATOM 940 C C . GLU B 1 42 ? -6.379 11.086 -0.428 1 93.31 42 GLU B C 1
ATOM 942 O O . GLU B 1 42 ? -5.277 11.641 -0.432 1 93.31 42 GLU B O 1
ATOM 947 N N . TRP B 1 43 ? -6.496 9.914 0.074 1 94.56 43 TRP B N 1
ATOM 948 C CA . TRP B 1 43 ? -5.402 9.117 0.621 1 94.56 43 TRP B CA 1
ATOM 949 C C . TRP B 1 43 ? -4.844 8.164 -0.431 1 94.56 43 TRP B C 1
ATOM 951 O O . TRP B 1 43 ? -5.438 7.113 -0.707 1 94.56 43 TRP B O 1
ATOM 961 N N . PRO B 1 44 ? -3.727 8.445 -1.014 1 95.75 44 PRO B N 1
ATOM 962 C CA . PRO B 1 44 ? -3.205 7.633 -2.119 1 95.75 44 PRO B CA 1
ATOM 963 C C . PRO B 1 44 ? -2.99 6.172 -1.729 1 95.75 44 PRO B C 1
ATOM 965 O O . PRO B 1 44 ? -3.113 5.281 -2.572 1 95.75 44 PRO B O 1
ATOM 968 N N . THR B 1 45 ? -2.729 5.977 -0.471 1 96.62 45 THR B N 1
ATOM 969 C CA . THR B 1 45 ? -2.48 4.613 -0.01 1 96.62 45 THR B CA 1
ATOM 970 C C . THR B 1 45 ? -3.682 3.719 -0.296 1 96.62 45 THR B C 1
ATOM 972 O O . THR B 1 45 ? -3.521 2.535 -0.604 1 96.62 45 THR B O 1
ATOM 975 N N . ALA B 1 46 ? -4.844 4.238 -0.201 1 98.12 46 ALA B N 1
ATOM 976 C CA . ALA B 1 46 ? -6.031 3.449 -0.517 1 98.12 46 ALA B CA 1
ATOM 977 C C . ALA B 1 46 ? -5.98 2.938 -1.954 1 98.12 46 ALA B C 1
ATOM 979 O O . ALA B 1 46 ? -6.328 1.784 -2.221 1 98.12 46 ALA B O 1
ATOM 980 N N . PHE B 1 47 ? -5.535 3.699 -2.867 1 98 47 PHE B N 1
ATOM 981 C CA . PHE B 1 47 ? -5.41 3.309 -4.266 1 98 47 PHE B CA 1
ATOM 982 C C . PHE B 1 47 ? -4.293 2.287 -4.445 1 98 47 PHE B C 1
ATOM 984 O O . PHE B 1 47 ? -4.43 1.339 -5.219 1 98 47 PHE B O 1
ATOM 991 N N . TYR B 1 48 ? -3.191 2.529 -3.715 1 97.75 48 TYR B N 1
ATOM 992 C CA . TYR B 1 48 ? -2.105 1.558 -3.771 1 97.75 48 TYR B CA 1
ATOM 993 C C . TYR B 1 48 ? -2.586 0.174 -3.354 1 97.75 48 TYR B C 1
ATOM 995 O O . TYR B 1 48 ? -2.279 -0.823 -4.012 1 97.75 48 TYR B O 1
ATOM 1003 N N . LEU B 1 49 ? -3.322 0.133 -2.289 1 98.5 49 LEU B N 1
ATOM 1004 C CA . LEU B 1 49 ? -3.838 -1.134 -1.78 1 98.5 49 LEU B CA 1
ATOM 1005 C C . LEU B 1 49 ? -4.832 -1.748 -2.758 1 98.5 49 LEU B C 1
ATOM 1007 O O . LEU B 1 49 ? -4.809 -2.959 -2.996 1 98.5 49 LEU B O 1
ATOM 1011 N N . GLN B 1 50 ? -5.734 -0.943 -3.326 1 98.69 50 GLN B N 1
ATOM 1012 C CA . GLN B 1 50 ? -6.652 -1.46 -4.336 1 98.69 50 GLN B CA 1
ATOM 1013 C C . GLN B 1 50 ? -5.891 -2.062 -5.516 1 98.69 50 GLN B C 1
ATOM 1015 O O . GLN B 1 50 ? -6.23 -3.146 -5.992 1 98.69 50 GLN B O 1
ATOM 1020 N N . ALA B 1 51 ? -4.898 -1.37 -5.949 1 98.5 51 ALA B N 1
ATOM 1021 C CA . ALA B 1 51 ? -4.109 -1.863 -7.074 1 98.5 51 ALA B CA 1
ATOM 1022 C C . ALA B 1 51 ? -3.473 -3.213 -6.75 1 98.5 51 ALA B C 1
ATOM 1024 O O . ALA B 1 51 ? -3.482 -4.125 -7.578 1 98.5 51 ALA B O 1
ATOM 1025 N N . THR B 1 52 ? -2.932 -3.348 -5.586 1 98.06 52 THR B N 1
ATOM 1026 C CA . THR B 1 52 ? -2.316 -4.594 -5.145 1 98.06 52 THR B CA 1
ATOM 1027 C C . THR B 1 52 ? -3.338 -5.727 -5.129 1 98.06 52 THR B C 1
ATOM 1029 O O . THR B 1 52 ? -3.055 -6.836 -5.59 1 98.06 52 THR B O 1
ATOM 1032 N N . CYS B 1 53 ? -4.527 -5.48 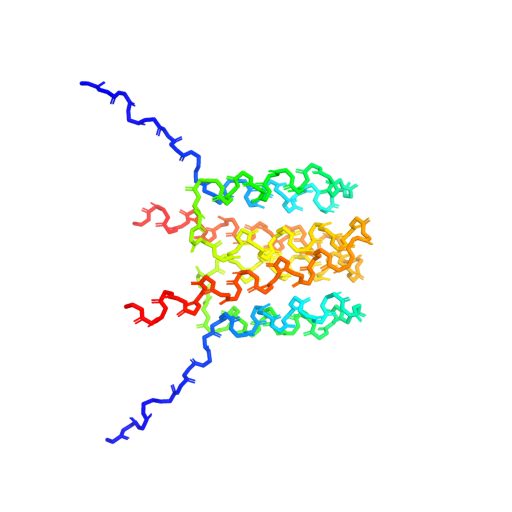-4.609 1 98.44 53 CYS B N 1
ATOM 1033 C CA . CYS B 1 53 ? -5.578 -6.492 -4.543 1 98.44 53 CYS B CA 1
ATOM 1034 C C . CYS B 1 53 ? -6.016 -6.914 -5.941 1 98.44 53 CYS B C 1
ATOM 1036 O O . CYS B 1 53 ? -6.168 -8.109 -6.215 1 98.44 53 CYS B O 1
ATOM 1038 N N . LEU B 1 54 ? -6.227 -5.992 -6.809 1 98.5 54 LEU B N 1
ATOM 1039 C CA . LEU B 1 54 ? -6.625 -6.273 -8.18 1 98.5 54 LEU B CA 1
ATOM 1040 C C . LEU B 1 54 ? -5.574 -7.121 -8.891 1 98.5 54 LEU B C 1
ATOM 1042 O O . LEU B 1 54 ? -5.914 -8.062 -9.609 1 98.5 54 LEU B O 1
ATOM 1046 N N . PHE B 1 55 ? -4.336 -6.832 -8.664 1 97.56 55 PHE B N 1
ATOM 1047 C CA . PHE B 1 55 ? -3.262 -7.637 -9.234 1 97.56 55 PHE B CA 1
ATOM 1048 C C . PHE B 1 55 ? -3.328 -9.07 -8.727 1 97.56 55 PHE B C 1
ATOM 1050 O O . PHE B 1 55 ? -3.178 -10.016 -9.508 1 97.56 55 PHE B O 1
ATOM 1057 N N . SER B 1 56 ? -3.508 -9.188 -7.48 1 96.44 56 SER B N 1
ATOM 1058 C CA . SER B 1 56 ? -3.594 -10.516 -6.867 1 96.44 56 SER B CA 1
ATOM 1059 C C . SER B 1 56 ? -4.77 -11.305 -7.43 1 96.44 56 SER B C 1
ATOM 1061 O O . SER B 1 56 ? -4.734 -12.539 -7.453 1 96.44 56 SER B O 1
ATOM 1063 N N . LEU B 1 57 ? -5.805 -10.594 -7.875 1 97.69 57 LEU B N 1
ATOM 1064 C CA . LEU B 1 57 ? -6.988 -11.227 -8.453 1 97.69 57 LEU B CA 1
ATOM 1065 C C . LEU B 1 57 ? -6.785 -11.508 -9.93 1 97.69 57 LEU B C 1
ATOM 1067 O O . LEU B 1 57 ? -7.672 -12.062 -10.594 1 97.69 57 LEU B O 1
ATOM 1071 N N . GLY B 1 58 ? -5.648 -11.031 -10.453 1 96.44 58 GLY B N 1
ATOM 1072 C CA . GLY B 1 58 ? -5.352 -11.258 -11.859 1 96.44 58 GLY B CA 1
ATOM 1073 C C . GLY B 1 58 ? -5.914 -10.18 -12.766 1 96.44 58 GLY B C 1
ATOM 1074 O O . GLY B 1 58 ? -5.902 -10.328 -13.992 1 96.44 58 GLY B O 1
ATOM 1075 N N . MET B 1 59 ? -6.418 -9.211 -12.203 1 97.62 59 MET B N 1
ATOM 1076 C CA . MET B 1 59 ? -6.969 -8.086 -12.953 1 97.62 59 MET B CA 1
ATOM 1077 C C . MET B 1 59 ? -5.906 -7.012 -13.18 1 97.62 59 MET B C 1
ATOM 1079 O O . MET B 1 59 ? -6.035 -5.891 -12.688 1 97.62 59 MET B O 1
ATOM 1083 N N . GLU B 1 60 ? -5.004 -7.219 -14.023 1 96.31 60 GLU B N 1
ATOM 1084 C CA . GLU B 1 60 ? -3.789 -6.43 -14.195 1 96.31 60 GLU B CA 1
ATOM 1085 C C . GLU B 1 60 ? -4.105 -5.047 -14.766 1 96.31 60 GLU B C 1
ATOM 1087 O O . GLU B 1 60 ? -3.572 -4.039 -14.297 1 96.31 60 GLU B O 1
ATOM 1092 N N . ASN B 1 61 ? -4.918 -4.949 -15.742 1 97.25 61 ASN B N 1
ATOM 1093 C CA . ASN B 1 61 ? -5.262 -3.656 -16.328 1 97.25 61 ASN B CA 1
ATOM 1094 C C . ASN B 1 61 ? -5.949 -2.746 -15.312 1 97.25 61 ASN B C 1
ATOM 1096 O O . ASN B 1 61 ? -5.617 -1.563 -15.211 1 97.25 61 ASN B O 1
ATOM 1100 N N . ASP B 1 62 ? -6.859 -3.291 -14.633 1 98.38 62 ASP B N 1
ATOM 1101 C CA . ASP B 1 62 ? -7.551 -2.527 -13.594 1 98.38 62 ASP B CA 1
ATOM 1102 C C . ASP B 1 62 ? -6.574 -2.059 -12.516 1 98.38 62 ASP B C 1
ATOM 1104 O O . ASP B 1 62 ? -6.699 -0.948 -12 1 98.38 62 ASP B O 1
ATOM 1108 N N . ALA B 1 63 ? -5.676 -2.912 -12.164 1 98.12 63 ALA B N 1
ATOM 1109 C CA . ALA B 1 63 ? -4.656 -2.561 -11.18 1 98.12 63 ALA B CA 1
ATOM 1110 C C . ALA B 1 63 ? -3.842 -1.355 -11.641 1 98.12 63 ALA B C 1
ATOM 1112 O O . ALA B 1 63 ? -3.627 -0.415 -10.867 1 98.12 63 ALA B O 1
ATOM 1113 N N . GLN B 1 64 ? -3.443 -1.381 -12.883 1 96.81 64 GLN B N 1
ATOM 1114 C CA . GLN B 1 64 ? -2.654 -0.286 -13.438 1 96.81 64 GLN B CA 1
ATOM 1115 C C . GLN B 1 64 ? -3.459 1.01 -13.469 1 96.81 64 GLN B C 1
ATOM 1117 O O . GLN B 1 64 ? -2.934 2.08 -13.156 1 96.81 64 GLN B O 1
ATOM 1122 N N . GLU B 1 65 ? -4.66 0.901 -13.867 1 97.69 65 GLU B N 1
ATOM 1123 C CA . GLU B 1 65 ? -5.52 2.082 -13.906 1 97.69 65 GLU B CA 1
ATOM 1124 C C . GLU B 1 65 ? -5.715 2.668 -12.508 1 97.69 65 GLU B C 1
ATOM 1126 O O . GLU B 1 65 ? -5.668 3.887 -12.336 1 97.69 65 GLU B O 1
ATOM 1131 N N . THR B 1 66 ? -5.941 1.798 -11.578 1 97.88 66 THR B N 1
ATOM 1132 C CA . THR B 1 66 ? -6.113 2.234 -10.195 1 9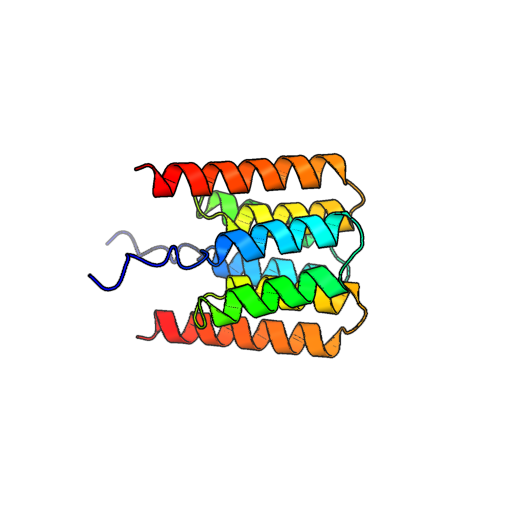7.88 66 THR B CA 1
ATOM 1133 C C . THR B 1 66 ? -4.855 2.928 -9.688 1 97.88 66 THR B C 1
ATOM 1135 O O . THR B 1 66 ? -4.938 3.936 -8.977 1 97.88 66 THR B O 1
ATOM 1138 N N . LEU B 1 67 ? -3.725 2.42 -10 1 96.62 67 LEU B N 1
ATOM 1139 C CA . LEU B 1 67 ? -2.461 3.039 -9.617 1 96.62 67 LEU B CA 1
ATOM 1140 C C . LEU B 1 67 ? -2.326 4.43 -10.227 1 96.62 67 LEU B C 1
ATOM 1142 O O . LEU B 1 67 ? -1.859 5.359 -9.57 1 96.62 67 LEU B O 1
ATOM 1146 N N . LYS B 1 68 ? -2.713 4.609 -11.391 1 95.56 68 LYS B N 1
ATOM 1147 C CA . LYS B 1 68 ? -2.699 5.918 -12.039 1 95.56 68 LYS B CA 1
ATOM 1148 C C . LYS B 1 68 ? -3.598 6.906 -11.297 1 95.56 68 LYS B C 1
ATOM 1150 O O . LYS B 1 68 ? -3.227 8.07 -11.109 1 95.56 68 LYS B O 1
ATOM 1155 N N . ASP B 1 69 ? -4.746 6.461 -10.898 1 95.44 69 ASP B N 1
ATOM 1156 C CA . ASP B 1 69 ? -5.652 7.305 -10.133 1 95.44 69 ASP B CA 1
ATOM 1157 C C . ASP B 1 69 ? -4.992 7.789 -8.844 1 95.44 69 ASP B C 1
ATOM 1159 O O . ASP B 1 69 ? -5.117 8.961 -8.477 1 95.44 69 ASP B O 1
ATOM 1163 N N . GLY B 1 70 ? -4.309 6.875 -8.172 1 94.56 70 GLY B N 1
ATOM 1164 C CA . GLY B 1 70 ? -3.59 7.242 -6.961 1 94.56 70 GLY B CA 1
ATOM 1165 C C . GLY B 1 70 ? -2.52 8.289 -7.199 1 94.56 70 GLY B C 1
ATOM 1166 O O . GLY B 1 70 ? -2.354 9.211 -6.395 1 94.56 70 GLY B O 1
ATOM 1167 N N . THR B 1 71 ? -1.872 8.141 -8.289 1 92 71 THR B N 1
ATOM 1168 C CA . THR B 1 71 ? -0.832 9.094 -8.656 1 92 71 THR B CA 1
ATOM 1169 C C . THR B 1 71 ? -1.433 10.469 -8.93 1 92 71 THR B C 1
ATOM 1171 O O . THR B 1 71 ? -0.835 11.492 -8.586 1 92 71 THR B O 1
ATOM 1174 N N . ASN B 1 72 ? -2.512 10.477 -9.5 1 92.06 72 ASN B N 1
ATOM 1175 C CA . ASN B 1 72 ? -3.199 11.727 -9.805 1 92.06 72 ASN B CA 1
ATOM 1176 C C . ASN B 1 72 ? -3.615 12.461 -8.531 1 92.06 72 ASN B C 1
ATOM 1178 O O . ASN B 1 72 ? -3.541 13.695 -8.469 1 92.06 72 ASN B O 1
ATOM 1182 N N . ILE B 1 73 ? -4.031 11.758 -7.562 1 90.25 73 ILE B N 1
ATOM 1183 C CA . ILE B 1 73 ? -4.438 12.344 -6.289 1 90.25 73 ILE B CA 1
ATOM 1184 C C . ILE B 1 73 ? -3.229 12.992 -5.617 1 90.25 73 ILE B C 1
ATOM 1186 O O . ILE B 1 73 ? -3.336 14.086 -5.059 1 90.25 73 ILE B O 1
ATOM 1190 N N . GLU B 1 74 ? -2.125 12.336 -5.633 1 85.88 74 GLU B N 1
ATOM 1191 C CA . GLU B 1 74 ? -0.894 12.867 -5.055 1 85.88 74 GLU B CA 1
ATOM 1192 C C . GLU B 1 74 ? -0.478 14.172 -5.738 1 85.88 74 GLU B C 1
ATOM 1194 O O . GLU B 1 74 ? -0.022 15.102 -5.082 1 85.88 74 GLU B O 1
ATOM 1199 N N . ALA B 1 75 ? -0.553 14.117 -7.039 1 83.19 75 ALA B N 1
ATOM 1200 C CA . ALA B 1 75 ? -0.162 15.281 -7.828 1 83.19 75 ALA B CA 1
ATOM 1201 C C . ALA B 1 75 ? -1.051 16.484 -7.512 1 83.19 75 ALA B C 1
ATOM 1203 O O . ALA B 1 75 ? -0.576 17.625 -7.461 1 83.19 75 ALA B O 1
ATOM 1204 N N . LYS B 1 76 ? -2.215 16.219 -7.316 1 80 76 LYS B N 1
ATOM 1205 C CA . LYS B 1 76 ? -3.156 17.297 -7.016 1 80 76 LYS B CA 1
ATOM 1206 C C . LYS B 1 76 ? -2.871 17.906 -5.648 1 80 76 LYS B C 1
ATOM 1208 O O . LYS B 1 76 ? -3.002 19.125 -5.469 1 80 76 LYS B O 1
ATOM 1213 N N . LYS B 1 77 ? -2.494 17.141 -4.754 1 73.06 77 LYS B N 1
ATOM 1214 C CA . LYS B 1 77 ? -2.191 17.641 -3.418 1 73.06 77 LYS B CA 1
ATOM 1215 C C . LYS B 1 77 ? -0.941 18.516 -3.432 1 73.06 77 LYS B C 1
ATOM 1217 O O . LYS B 1 77 ? -0.863 19.516 -2.703 1 73.06 77 LYS B O 1
ATOM 1222 N N . HIS B 1 78 ? 0.032 18.109 -4.125 1 64.94 78 HIS B N 1
ATOM 1223 C CA . HIS B 1 78 ? 1.25 18.906 -4.195 1 64.94 78 HIS B CA 1
ATOM 1224 C C . HIS B 1 78 ? 1.01 20.219 -4.949 1 64.94 78 HIS B C 1
ATOM 1226 O O . HIS B 1 78 ? 1.633 21.234 -4.648 1 64.94 78 HIS B O 1
ATOM 1232 N N . LYS B 1 79 ? 0.113 20.172 -5.832 1 63.28 79 LYS B N 1
ATOM 1233 C CA . LYS B 1 79 ? -0.13 21.391 -6.613 1 63.28 79 LYS B CA 1
ATOM 1234 C C . LYS B 1 79 ? -0.979 22.391 -5.832 1 63.28 79 LYS B C 1
ATOM 1236 O O . LYS B 1 79 ? -0.878 23.594 -6.047 1 63.28 79 LYS B O 1
ATOM 1241 N N . ASN B 1 80 ? -1.72 21.938 -4.871 1 46.06 80 ASN B N 1
ATOM 1242 C CA . ASN B 1 80 ? -2.514 22.938 -4.168 1 46.06 80 ASN B CA 1
ATOM 1243 C C . ASN B 1 80 ? -1.742 23.547 -3 1 46.06 80 ASN B C 1
ATOM 1245 O O . ASN B 1 80 ? -1.021 22.844 -2.291 1 46.06 80 ASN B O 1
#